Protein AF-A0A7V0N1Q0-F1 (afdb_monomer)

Secondary structure (DSSP, 8-state):
-HHHHHHTT--EEE--SSTT--HHHHHHHTT--EEE-S--S-SS--HHHHHHHHHHHHHHHHHH-

Nearest PDB structures (foldseek):
  2nly-assembly1_A  TM=8.408E-01  e=5.334E-03  Halalkalibacterium halodurans
  2qv5-assembly2_B  TM=8.705E-01  e=7.543E-03  Agrobacterium fabrum str. C58
  5gtj-assembly2_C  TM=4.041E-01  e=2.374E+00  Homo sapiens
  6e3b-assembly20_T  TM=4.257E-01  e=2.923E+00  Saccharomyces cerevisiae
  1yn9-assembly1_A  TM=3.369E-01  e=2.215E+00  Autographa californica nucleopolyhedrovirus

Sequence (65 aa):
VLEVLKEKGMFFVDSRTSSSSVAYSLAEKIGLRSTFNCVFLDNKKEKNYIENHFNKLISIALQRG

Solvent-accessible surface area (backbone atoms only — not comparable to full-atom values): 3997 Å² total; per-residue (Å²): 110,70,64,62,35,44,79,68,73,45,71,48,77,32,72,57,90,44,93,80,61,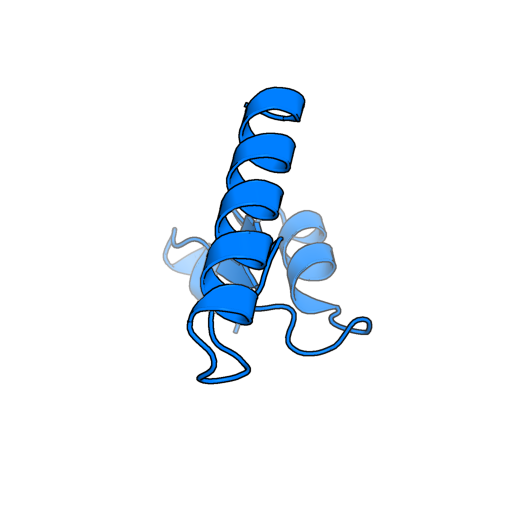57,62,52,65,50,31,54,74,72,70,31,56,65,48,66,59,88,66,79,51,62,94,53,88,50,66,70,57,27,53,53,35,47,53,51,46,52,54,52,44,71,74,73,103

Structure (mmCIF, N/CA/C/O backbone):
data_AF-A0A7V0N1Q0-F1
#
_entry.id   AF-A0A7V0N1Q0-F1
#
loop_
_atom_site.group_PDB
_atom_site.id
_atom_site.type_symbol
_atom_site.label_atom_id
_atom_site.label_alt_id
_atom_site.label_comp_id
_atom_site.label_asym_id
_atom_site.label_entity_id
_atom_site.label_seq_id
_atom_site.pdbx_PDB_ins_code
_atom_site.Cartn_x
_atom_site.Cartn_y
_atom_site.Cartn_z
_atom_site.occupancy
_atom_site.B_iso_or_equiv
_atom_site.auth_seq_id
_atom_site.auth_comp_id
_atom_site.auth_asym_id
_atom_site.auth_atom_id
_atom_site.pdbx_PDB_model_num
ATOM 1 N N . VAL A 1 1 ? -12.729 -11.043 9.019 1.00 91.38 1 VAL A N 1
ATOM 2 C CA . VAL A 1 1 ? -11.241 -10.997 8.936 1.00 91.38 1 VAL A CA 1
ATOM 3 C C . VAL A 1 1 ? -10.670 -9.794 9.678 1.00 91.38 1 VAL A C 1
ATOM 5 O O . VAL A 1 1 ? -9.901 -10.011 10.601 1.00 91.38 1 VAL A O 1
ATOM 8 N N . LEU A 1 2 ? -11.045 -8.553 9.334 1.00 96.88 2 LEU A N 1
ATOM 9 C CA . LEU A 1 2 ? -10.503 -7.349 9.992 1.00 96.88 2 LEU A CA 1
ATOM 10 C C . LEU A 1 2 ? -10.792 -7.295 11.503 1.00 96.88 2 LEU A C 1
ATOM 12 O O . LEU A 1 2 ? -9.912 -6.946 12.280 1.00 96.88 2 LEU A O 1
ATOM 16 N N . GLU A 1 3 ? -11.985 -7.712 11.929 1.00 96.88 3 GLU A N 1
ATOM 17 C CA . GLU A 1 3 ? -12.347 -7.795 13.353 1.00 96.88 3 GLU A CA 1
ATOM 18 C C . GLU A 1 3 ? -11.440 -8.763 14.121 1.00 96.88 3 GLU A C 1
ATOM 20 O O . GLU A 1 3 ? -10.884 -8.389 15.145 1.00 96.88 3 GLU A O 1
ATOM 25 N N . VAL A 1 4 ? -11.166 -9.944 13.558 1.00 97.81 4 VAL A N 1
ATOM 26 C CA . VAL A 1 4 ? -10.240 -10.927 14.150 1.00 97.81 4 VAL A CA 1
ATOM 27 C C . VAL A 1 4 ? -8.828 -10.350 14.295 1.00 97.81 4 VAL A C 1
ATOM 29 O O . VAL A 1 4 ? -8.162 -10.586 15.298 1.00 97.81 4 VAL A O 1
ATOM 32 N N . LEU A 1 5 ? -8.351 -9.577 13.311 1.00 97.56 5 LEU A N 1
ATOM 33 C CA . LEU A 1 5 ? -7.055 -8.895 13.417 1.00 97.56 5 LEU A CA 1
ATOM 34 C C . LEU A 1 5 ? -7.064 -7.856 14.544 1.00 97.56 5 LEU A C 1
ATOM 36 O O . LEU A 1 5 ? -6.096 -7.773 15.299 1.00 97.56 5 LEU A O 1
ATOM 40 N N . LYS A 1 6 ? -8.161 -7.101 14.682 1.00 96.69 6 LYS A N 1
ATOM 41 C CA . LYS A 1 6 ? -8.335 -6.101 15.740 1.00 96.69 6 LYS A CA 1
ATOM 42 C C . LYS A 1 6 ? -8.358 -6.740 17.127 1.00 96.69 6 LYS A C 1
ATOM 44 O O . LYS A 1 6 ? -7.618 -6.297 17.998 1.00 96.69 6 LYS A O 1
ATOM 49 N N . GLU A 1 7 ? -9.146 -7.795 17.313 1.00 97.62 7 GLU A N 1
ATOM 50 C CA . GLU A 1 7 ? -9.226 -8.560 18.567 1.00 97.62 7 GLU A CA 1
ATOM 51 C C . GLU A 1 7 ? -7.863 -9.125 18.980 1.00 97.62 7 GLU A C 1
ATOM 53 O O . GLU A 1 7 ? -7.528 -9.152 20.161 1.00 97.62 7 GLU A O 1
ATOM 58 N N . LYS A 1 8 ? -7.040 -9.517 18.002 1.00 97.88 8 LYS A N 1
ATOM 59 C CA . LYS A 1 8 ? -5.680 -10.024 18.225 1.00 97.88 8 LYS A CA 1
ATOM 60 C C . LYS A 1 8 ? -4.612 -8.931 18.371 1.00 97.88 8 LYS A C 1
ATOM 62 O O . LYS A 1 8 ? -3.433 -9.260 18.470 1.00 97.88 8 LYS A O 1
ATOM 67 N N . GLY A 1 9 ? -4.979 -7.646 18.344 1.00 96.62 9 GLY A N 1
AT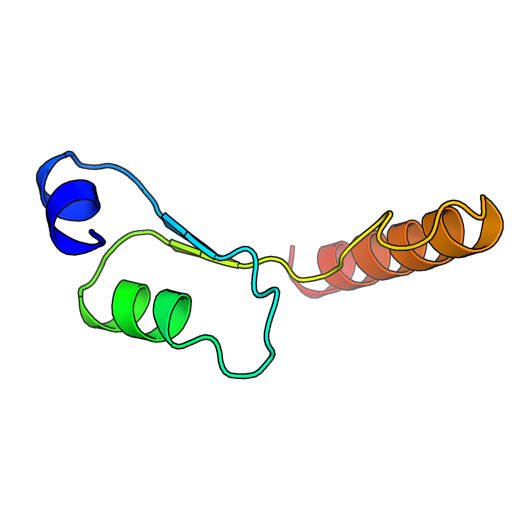OM 68 C CA . GLY A 1 9 ? -4.029 -6.526 18.427 1.00 96.62 9 GLY A CA 1
ATOM 69 C 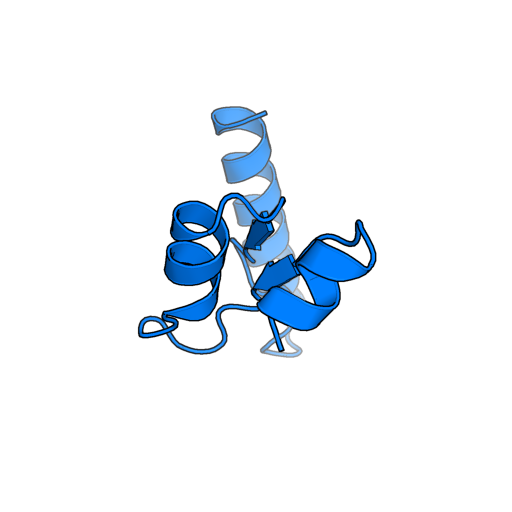C . GLY A 1 9 ? -3.092 -6.389 17.216 1.00 96.62 9 GLY A C 1
ATOM 70 O O . GLY A 1 9 ? -2.069 -5.699 17.289 1.00 96.62 9 GLY A O 1
ATOM 71 N N . MET A 1 10 ? -3.426 -7.040 16.101 1.00 98.25 10 MET A N 1
ATOM 72 C CA . MET A 1 10 ? -2.647 -7.027 14.863 1.00 98.25 10 MET A CA 1
ATOM 73 C C . MET A 1 10 ? -2.931 -5.765 14.033 1.00 98.25 10 MET A C 1
ATOM 75 O O . MET A 1 10 ? -3.746 -4.916 14.397 1.00 98.25 10 MET A O 1
ATOM 79 N N . PHE A 1 11 ? -2.235 -5.628 12.906 1.00 97.75 11 PHE A N 1
ATOM 80 C CA . PHE A 1 11 ? -2.469 -4.585 11.908 1.00 97.75 11 PHE A CA 1
ATOM 81 C C . PHE A 1 11 ? -2.870 -5.204 10.568 1.00 97.75 11 PHE A C 1
ATOM 83 O O . PHE A 1 11 ? -2.669 -6.396 10.330 1.00 97.75 11 PHE A O 1
ATOM 90 N N . PHE A 1 12 ? -3.436 -4.383 9.687 1.00 97.94 12 PHE A N 1
ATOM 91 C CA . PHE A 1 12 ? -3.840 -4.790 8.347 1.00 97.94 12 PHE A CA 1
ATOM 92 C C . PHE A 1 12 ? -3.025 -4.071 7.268 1.00 97.94 12 PHE A C 1
ATOM 94 O O . PHE A 1 12 ? -2.853 -2.855 7.313 1.00 97.94 12 PHE A O 1
ATOM 101 N N . VAL A 1 13 ? -2.543 -4.819 6.277 1.00 97.19 13 VAL A N 1
ATOM 102 C CA . VAL A 1 13 ? -1.873 -4.268 5.093 1.00 97.19 13 VAL A CA 1
ATOM 103 C C . VAL A 1 13 ? -2.720 -4.591 3.871 1.00 97.19 13 VAL A C 1
ATOM 105 O O . VAL A 1 13 ? -2.839 -5.752 3.484 1.00 97.19 13 VAL A O 1
ATOM 108 N N . ASP A 1 14 ? -3.314 -3.566 3.266 1.00 97.00 14 ASP A N 1
ATOM 109 C CA . ASP A 1 14 ? -4.092 -3.714 2.039 1.00 97.00 14 ASP A CA 1
ATOM 110 C C . ASP A 1 14 ? -3.158 -3.719 0.823 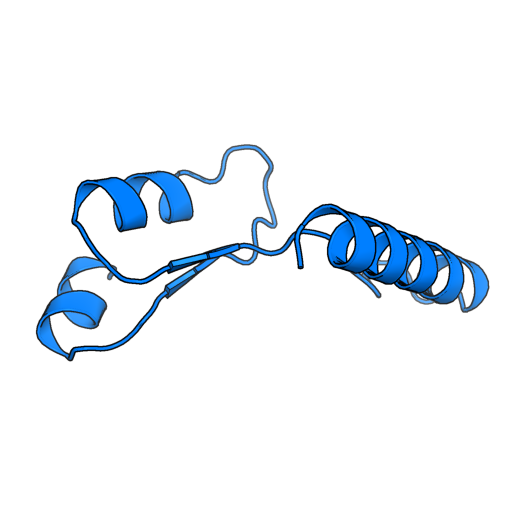1.00 97.00 14 ASP A C 1
ATOM 112 O O . ASP A 1 14 ? -2.511 -2.718 0.511 1.00 97.00 14 ASP A O 1
ATOM 116 N N . SER A 1 15 ? -3.095 -4.838 0.102 1.00 94.38 15 SER A N 1
ATOM 117 C CA . SER A 1 15 ? -2.298 -4.930 -1.125 1.00 94.38 15 SER A CA 1
ATOM 118 C C . SER A 1 15 ? -2.859 -4.089 -2.278 1.00 94.38 15 SER A C 1
ATOM 120 O O . SER A 1 15 ? -2.119 -3.839 -3.220 1.00 94.38 15 SER A O 1
ATOM 122 N N . ARG A 1 16 ? -4.126 -3.641 -2.220 1.00 92.94 16 ARG A N 1
ATOM 123 C CA . ARG A 1 16 ? -4.822 -2.831 -3.242 1.00 92.94 16 ARG A CA 1
ATOM 124 C C . ARG A 1 16 ? -4.616 -3.315 -4.684 1.00 92.94 16 ARG A C 1
ATOM 126 O O . ARG A 1 16 ? -4.411 -2.517 -5.595 1.00 92.94 16 ARG A O 1
ATOM 133 N N . THR A 1 17 ? -4.730 -4.623 -4.918 1.00 92.25 17 THR A N 1
ATOM 134 C CA . THR A 1 17 ? -4.680 -5.215 -6.274 1.00 92.25 17 THR A CA 1
ATOM 135 C C . THR A 1 17 ? -5.835 -4.770 -7.177 1.00 92.25 17 THR A C 1
ATOM 137 O O . THR A 1 17 ? -5.732 -4.877 -8.395 1.00 92.25 17 THR A O 1
ATOM 140 N N . SER A 1 18 ? -6.905 -4.220 -6.593 1.00 90.94 18 SER A N 1
ATOM 141 C CA . SER A 1 18 ? -7.958 -3.483 -7.291 1.00 90.94 18 SER A CA 1
ATOM 142 C C . SER A 1 18 ? -8.075 -2.061 -6.742 1.00 90.94 18 SER A C 1
ATOM 144 O O . SER A 1 18 ? -8.020 -1.838 -5.527 1.00 90.94 18 SER A O 1
ATOM 146 N N . SER A 1 19 ? -8.337 -1.099 -7.631 1.00 87.75 19 SER A N 1
ATOM 147 C CA . SER A 1 19 ? -8.676 0.279 -7.256 1.00 87.75 19 SER A CA 1
ATOM 148 C C . SER A 1 19 ? -9.959 0.364 -6.422 1.00 87.75 19 SER A C 1
ATOM 150 O O . SER A 1 19 ? -10.105 1.300 -5.638 1.00 87.75 19 SER A O 1
ATOM 152 N N . SER A 1 20 ? -10.842 -0.635 -6.535 1.00 92.44 20 SER A N 1
ATOM 153 C CA . SER A 1 20 ? -12.106 -0.745 -5.803 1.00 92.44 20 SER A CA 1
ATOM 154 C C . SER A 1 20 ? -11.982 -1.405 -4.422 1.00 92.44 20 SER A C 1
ATOM 156 O O . SER A 1 20 ? -13.009 -1.741 -3.832 1.00 92.44 20 SER A O 1
ATOM 158 N N . SER A 1 21 ? -10.766 -1.651 -3.909 1.00 93.31 21 SER A N 1
ATOM 159 C CA . SER A 1 21 ? -10.601 -2.233 -2.569 1.00 93.31 21 SER A CA 1
ATOM 160 C C . SER A 1 21 ? -11.294 -1.371 -1.510 1.00 93.31 21 SER A C 1
ATOM 162 O O . SER A 1 21 ? -11.022 -0.177 -1.382 1.00 93.31 21 SER A O 1
ATOM 164 N N . VAL A 1 22 ? -12.167 -2.003 -0.724 1.00 95.44 22 VAL A N 1
ATOM 165 C CA . VAL A 1 22 ? -12.837 -1.400 0.440 1.00 95.44 22 VAL A CA 1
ATOM 166 C C . VAL A 1 22 ? -12.148 -1.760 1.760 1.00 95.44 22 VAL A C 1
ATOM 168 O O . VAL A 1 22 ? -12.578 -1.315 2.820 1.00 95.44 22 VAL A O 1
ATOM 171 N N . ALA A 1 23 ? -11.101 -2.592 1.722 1.00 96.25 23 ALA A N 1
ATOM 172 C CA . ALA A 1 23 ? -10.538 -3.195 2.925 1.00 96.25 23 ALA A CA 1
ATOM 173 C C . ALA A 1 23 ? -9.794 -2.171 3.793 1.00 96.25 23 ALA A C 1
ATOM 175 O O . ALA A 1 23 ? -10.037 -2.121 4.997 1.00 96.25 23 ALA A O 1
ATOM 176 N N . TYR A 1 24 ? -8.957 -1.316 3.193 1.00 97.31 24 TYR A N 1
ATOM 177 C CA . TYR A 1 24 ? -8.292 -0.226 3.913 1.00 97.31 24 TYR A CA 1
ATOM 178 C C . TYR A 1 24 ? -9.292 0.737 4.576 1.00 97.31 24 TYR A C 1
ATOM 180 O O . TYR A 1 24 ? -9.216 0.973 5.779 1.00 97.31 24 TYR A O 1
ATOM 188 N N . SER A 1 25 ? -10.289 1.225 3.830 1.00 96.81 25 SER A N 1
ATOM 189 C CA . SER A 1 25 ? -11.267 2.181 4.369 1.00 96.81 25 SER A CA 1
ATOM 190 C C . SER A 1 25 ? -12.147 1.570 5.462 1.00 96.81 25 SER A C 1
ATOM 192 O O . SER A 1 25 ? -12.514 2.252 6.418 1.00 96.81 25 SER A O 1
ATOM 194 N N . LEU A 1 26 ? -12.472 0.278 5.366 1.00 97.50 26 LEU A N 1
ATOM 195 C CA . LEU A 1 26 ? -13.163 -0.436 6.436 1.00 97.50 26 LEU A CA 1
ATOM 196 C C . LEU A 1 26 ? -12.267 -0.621 7.670 1.00 97.50 26 LEU A C 1
ATOM 198 O O . LEU A 1 26 ? -12.752 -0.446 8.785 1.00 97.50 26 LEU A O 1
ATOM 202 N N . ALA A 1 27 ? -10.978 -0.930 7.488 1.00 97.88 27 ALA A N 1
ATOM 203 C CA . ALA A 1 27 ? -10.020 -1.057 8.586 1.00 97.88 27 ALA A CA 1
ATOM 204 C C . ALA A 1 27 ? -9.872 0.263 9.363 1.00 97.88 27 ALA A C 1
ATOM 206 O O . ALA A 1 27 ? -9.938 0.252 10.592 1.00 97.88 27 ALA A O 1
ATOM 207 N N . GLU A 1 28 ? -9.782 1.398 8.663 1.00 97.50 28 GLU A N 1
ATOM 208 C CA . GLU A 1 28 ? -9.788 2.730 9.283 1.00 97.50 28 GLU A CA 1
ATOM 209 C C . GLU A 1 28 ? -11.079 2.992 10.072 1.00 97.50 28 GLU A C 1
ATOM 211 O O . GLU A 1 28 ? -11.018 3.380 11.239 1.00 97.50 28 GLU A O 1
ATOM 216 N N . LYS A 1 29 ? -12.252 2.712 9.482 1.00 97.81 29 LYS A N 1
ATOM 217 C CA . LYS A 1 29 ? -13.560 2.930 10.131 1.00 97.81 29 LYS A CA 1
ATOM 218 C C . LYS A 1 29 ? -13.722 2.168 11.442 1.00 97.81 29 LYS A C 1
ATOM 220 O O . LYS A 1 29 ? -14.331 2.687 12.372 1.00 97.81 29 LYS A O 1
ATOM 225 N N . ILE A 1 30 ? -13.194 0.947 11.526 1.00 97.38 30 ILE A N 1
ATOM 226 C CA . ILE A 1 30 ? -13.263 0.145 12.755 1.00 97.38 30 ILE A CA 1
ATOM 227 C C . ILE A 1 30 ? -12.110 0.443 13.724 1.00 97.38 30 ILE A C 1
ATOM 229 O O . ILE A 1 30 ? -12.001 -0.233 14.746 1.00 97.38 30 ILE A O 1
ATOM 233 N N . GLY A 1 31 ? -11.236 1.412 13.435 1.00 97.06 31 GLY A N 1
ATOM 234 C CA . GLY A 1 31 ? -10.084 1.752 14.274 1.00 97.06 31 GLY A CA 1
ATOM 235 C C . GLY A 1 31 ? -8.993 0.675 14.301 1.00 97.06 31 GLY A C 1
ATOM 236 O O . GLY A 1 31 ? -8.281 0.545 15.295 1.00 97.06 31 GLY A O 1
ATOM 237 N N . LEU A 1 32 ? -8.878 -0.137 13.247 1.00 98.25 32 LEU A N 1
ATOM 238 C CA . LEU A 1 32 ? -7.794 -1.103 13.082 1.00 98.25 32 LEU A CA 1
ATOM 239 C C . LEU A 1 32 ? -6.579 -0.405 12.459 1.00 98.25 32 LEU A C 1
ATOM 241 O O . LEU A 1 32 ? -6.678 0.168 11.370 1.00 98.25 32 LEU A O 1
ATOM 245 N N . ARG A 1 33 ? -5.414 -0.505 13.118 1.00 98.00 33 ARG A N 1
ATOM 246 C CA . ARG A 1 33 ? -4.139 -0.023 12.559 1.00 98.00 33 ARG A CA 1
ATOM 247 C C . ARG A 1 33 ? -3.937 -0.633 11.180 1.00 98.00 33 ARG A C 1
ATOM 249 O O . ARG A 1 33 ? -3.904 -1.858 11.041 1.00 98.00 33 ARG A O 1
ATOM 256 N N . SER A 1 34 ? -3.821 0.215 10.170 1.00 97.88 34 SER A N 1
ATOM 257 C CA . SER A 1 34 ? -3.777 -0.242 8.792 1.00 97.88 34 SER A CA 1
ATOM 258 C C . SER A 1 34 ? -2.944 0.661 7.895 1.00 97.88 34 SER A C 1
ATOM 260 O O . SER A 1 34 ? -2.671 1.814 8.216 1.00 97.88 34 SER A O 1
ATOM 262 N N . THR A 1 35 ? -2.497 0.094 6.780 1.00 96.19 35 THR A N 1
ATOM 263 C CA . THR A 1 35 ? -1.801 0.790 5.696 1.00 96.19 35 THR A CA 1
ATOM 264 C C . THR A 1 35 ? -2.132 0.110 4.369 1.00 96.19 35 THR A C 1
ATOM 266 O O . THR A 1 35 ? -2.804 -0.926 4.345 1.00 96.19 35 THR A O 1
ATOM 269 N N . PHE A 1 36 ? -1.676 0.678 3.257 1.00 95.88 36 PHE A N 1
ATOM 270 C CA . PHE A 1 36 ? -1.953 0.160 1.926 1.00 95.88 36 PHE A CA 1
ATOM 271 C C . PHE A 1 36 ? -0.757 0.272 0.978 1.00 95.88 36 PHE A C 1
ATOM 273 O O . PHE A 1 36 ? 0.114 1.128 1.133 1.00 95.88 36 PHE A O 1
ATOM 280 N N . ASN A 1 37 ? -0.743 -0.579 -0.048 1.00 95.69 37 ASN A N 1
ATOM 281 C CA . ASN A 1 37 ? 0.245 -0.538 -1.119 1.00 95.69 37 ASN A CA 1
ATOM 282 C C . ASN A 1 37 ? 0.076 0.729 -1.977 1.00 95.69 37 ASN A C 1
ATOM 284 O O . ASN A 1 37 ? -0.986 0.975 -2.553 1.00 95.69 37 ASN A O 1
ATOM 288 N N . CYS A 1 38 ? 1.138 1.528 -2.078 1.00 94.25 38 CYS A N 1
ATOM 289 C CA . CYS A 1 38 ? 1.179 2.740 -2.893 1.00 94.25 38 CYS A CA 1
ATOM 290 C C . CYS A 1 38 ? 1.746 2.520 -4.309 1.00 94.25 38 CYS A C 1
ATOM 292 O O . CYS A 1 38 ? 1.380 3.264 -5.224 1.00 94.25 38 CYS A O 1
ATOM 294 N N . VAL A 1 39 ? 2.625 1.528 -4.500 1.00 95.38 39 VAL A N 1
ATOM 295 C CA . VAL A 1 39 ? 3.267 1.176 -5.776 1.00 95.38 39 VAL A CA 1
ATOM 296 C C . VAL A 1 39 ? 3.544 -0.335 -5.835 1.00 95.38 39 VAL A C 1
ATOM 298 O O . VAL A 1 39 ? 4.247 -0.878 -4.986 1.00 95.38 39 VAL A O 1
ATOM 301 N N . PHE A 1 40 ? 3.061 -1.008 -6.883 1.00 95.75 40 PHE A N 1
ATOM 302 C CA . PHE A 1 40 ? 3.502 -2.363 -7.242 1.00 95.75 40 PHE A CA 1
ATOM 303 C C . PHE A 1 40 ? 4.848 -2.293 -7.949 1.00 95.75 40 PHE A C 1
ATOM 305 O O . PHE A 1 40 ? 4.945 -1.577 -8.936 1.00 95.75 40 PHE A O 1
ATOM 312 N N . LEU A 1 41 ? 5.869 -3.009 -7.484 1.00 96.25 41 LEU A N 1
ATOM 313 C CA . LEU A 1 41 ? 7.221 -2.879 -8.040 1.00 96.25 41 LEU A CA 1
ATOM 314 C C . LEU A 1 41 ? 7.464 -3.781 -9.257 1.00 96.25 41 LEU A C 1
ATOM 316 O O . LEU A 1 41 ? 8.198 -3.394 -10.155 1.00 96.25 41 LEU A O 1
ATOM 320 N N . ASP A 1 42 ? 6.840 -4.954 -9.306 1.00 95.50 42 ASP A N 1
ATOM 321 C CA . ASP A 1 42 ? 7.282 -6.090 -10.125 1.00 95.50 42 ASP A CA 1
ATOM 322 C C . ASP A 1 42 ? 6.138 -6.825 -10.837 1.00 95.50 42 ASP A C 1
ATOM 324 O O . ASP A 1 42 ? 6.289 -7.958 -11.294 1.00 95.50 42 ASP A O 1
ATOM 328 N N . ASN A 1 43 ? 4.986 -6.174 -11.012 1.00 94.12 43 ASN A N 1
ATOM 329 C CA . ASN A 1 43 ? 3.886 -6.747 -11.796 1.00 94.12 43 ASN A CA 1
ATOM 330 C C . ASN A 1 43 ? 4.231 -6.913 -13.290 1.00 94.12 43 ASN A C 1
ATOM 332 O O . ASN A 1 43 ? 3.455 -7.518 -14.030 1.00 94.12 43 ASN A O 1
ATOM 336 N N . LYS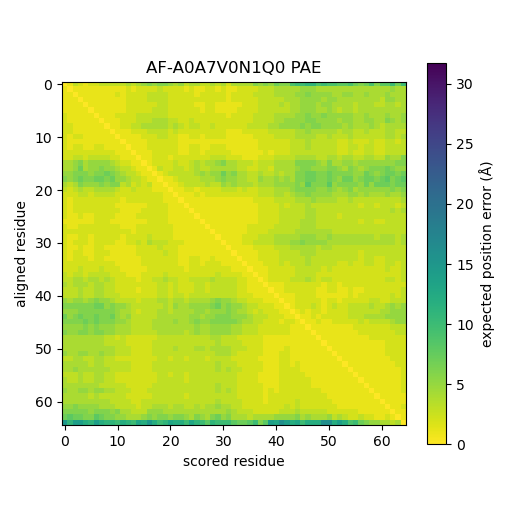 A 1 44 ? 5.386 -6.402 -13.729 1.00 96.44 44 LYS A N 1
ATOM 337 C CA . LYS A 1 44 ? 6.060 -6.817 -14.957 1.00 96.44 44 LYS A CA 1
ATOM 338 C C . LYS A 1 44 ? 7.549 -7.065 -14.677 1.00 96.44 44 LYS A C 1
ATOM 340 O O . LYS A 1 44 ? 8.125 -6.432 -13.794 1.00 96.44 44 LYS A O 1
ATOM 345 N N . LYS A 1 45 ? 8.161 -8.011 -15.400 1.00 96.19 45 LYS A N 1
ATOM 346 C CA . LYS A 1 45 ? 9.516 -8.530 -15.112 1.00 96.19 45 LYS A CA 1
ATOM 347 C C . LYS A 1 45 ? 10.652 -7.712 -15.740 1.00 96.19 45 LYS A C 1
ATOM 349 O O . LYS A 1 45 ? 11.820 -8.043 -15.556 1.00 96.19 45 LYS A O 1
ATOM 354 N N . GLU A 1 46 ? 10.343 -6.678 -16.511 1.00 98.44 46 GLU A N 1
ATOM 355 C CA . GLU A 1 46 ? 11.331 -5.853 -17.194 1.00 98.44 46 GLU A CA 1
ATOM 356 C C . GLU A 1 46 ? 12.079 -4.971 -16.189 1.00 98.44 46 GLU A C 1
ATOM 358 O O . GLU A 1 46 ? 11.477 -4.200 -15.443 1.00 98.44 46 GLU A O 1
ATOM 363 N N . LYS A 1 47 ? 13.414 -5.021 -16.214 1.00 97.56 47 LYS A N 1
ATOM 364 C CA . LYS A 1 47 ? 14.277 -4.247 -15.308 1.00 97.56 47 LYS A CA 1
ATOM 365 C C . LYS A 1 47 ? 13.915 -2.755 -15.273 1.00 97.56 47 LYS A C 1
ATOM 367 O O . LYS A 1 47 ? 13.704 -2.208 -14.197 1.00 97.56 47 LYS A O 1
ATOM 372 N N . ASN A 1 48 ? 13.750 -2.129 -16.440 1.00 97.94 48 ASN A N 1
ATOM 373 C CA . ASN A 1 48 ? 13.402 -0.706 -16.538 1.00 97.94 48 ASN A CA 1
ATOM 374 C C . ASN A 1 48 ? 12.031 -0.393 -15.918 1.00 97.94 48 ASN A C 1
ATOM 376 O O . ASN A 1 48 ? 11.817 0.697 -15.394 1.00 97.94 48 ASN A O 1
ATOM 380 N N . TYR A 1 49 ? 11.086 -1.334 -15.984 1.00 97.94 49 TYR A N 1
ATOM 381 C CA . TYR A 1 49 ? 9.773 -1.170 -15.368 1.00 97.94 49 TYR A CA 1
ATOM 382 C C . TYR A 1 49 ? 9.896 -1.132 -13.840 1.00 97.94 49 TYR A C 1
ATOM 384 O O . TYR A 1 49 ? 9.398 -0.200 -13.205 1.00 97.94 49 TYR A O 1
ATOM 392 N N . ILE A 1 50 ? 10.640 -2.088 -13.277 1.00 98.31 50 ILE A N 1
ATOM 393 C CA . ILE A 1 50 ? 10.908 -2.176 -11.838 1.00 98.31 50 ILE A CA 1
ATOM 394 C C . ILE A 1 50 ? 11.656 -0.929 -11.349 1.00 98.31 50 ILE A C 1
ATOM 396 O O . ILE A 1 50 ? 11.243 -0.319 -10.366 1.00 98.31 50 ILE A O 1
ATOM 400 N N . GLU A 1 51 ? 12.706 -0.496 -12.055 1.00 98.31 51 GLU A N 1
ATOM 401 C CA . GLU A 1 51 ? 13.490 0.699 -11.701 1.00 98.31 51 GLU A CA 1
ATOM 402 C C . GLU A 1 51 ? 12.631 1.972 -11.669 1.00 98.31 51 GLU A C 1
ATOM 404 O O . GLU A 1 51 ? 12.680 2.741 -10.706 1.00 98.31 51 GLU A O 1
ATOM 409 N N . ASN A 1 52 ? 11.775 2.176 -12.674 1.00 98.19 52 ASN A N 1
ATOM 410 C CA . ASN A 1 52 ? 10.868 3.325 -12.715 1.00 98.19 52 ASN A CA 1
ATOM 411 C C . ASN A 1 52 ? 9.860 3.312 -11.557 1.00 98.19 52 ASN A C 1
ATOM 413 O O . ASN A 1 52 ? 9.560 4.353 -10.968 1.00 98.19 52 ASN A O 1
ATOM 417 N N . HIS A 1 53 ? 9.345 2.135 -11.207 1.00 97.94 53 HIS A N 1
ATOM 418 C CA . HIS A 1 53 ? 8.422 1.977 -10.088 1.00 97.94 53 HIS A CA 1
ATOM 419 C C . HIS A 1 53 ? 9.119 2.184 -8.738 1.00 97.94 53 HIS A C 1
ATOM 421 O O . HIS A 1 53 ? 8.534 2.776 -7.830 1.00 97.94 53 HIS A O 1
ATOM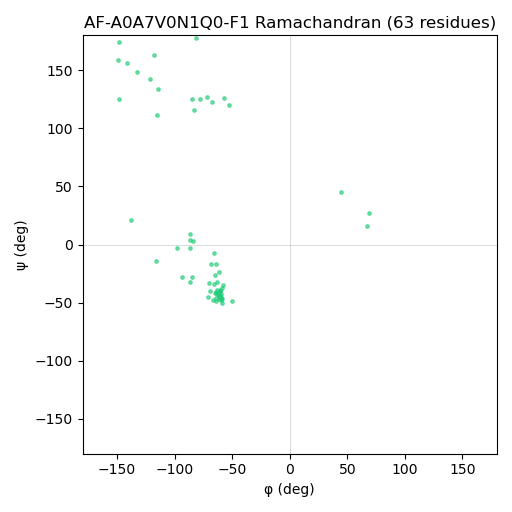 427 N N . PHE A 1 54 ? 10.390 1.803 -8.632 1.00 98.00 54 PHE A N 1
ATOM 428 C CA . PHE A 1 54 ? 11.219 2.090 -7.467 1.00 98.00 54 PHE A CA 1
ATOM 429 C C . PHE A 1 54 ? 11.439 3.600 -7.286 1.00 98.00 54 PHE A C 1
ATOM 431 O O . PHE A 1 54 ? 11.221 4.133 -6.200 1.00 98.00 54 PHE A O 1
ATOM 438 N N . ASN A 1 55 ? 11.763 4.321 -8.364 1.00 98.19 55 ASN A N 1
ATOM 439 C CA . ASN A 1 55 ? 11.889 5.783 -8.338 1.00 98.19 55 ASN A CA 1
ATOM 440 C C . ASN A 1 55 ? 10.572 6.469 -7.943 1.00 98.19 55 ASN A C 1
ATOM 442 O O . ASN A 1 55 ? 10.566 7.415 -7.152 1.00 98.19 55 ASN A O 1
ATOM 446 N N . LYS A 1 56 ? 9.435 5.960 -8.435 1.00 97.62 56 LYS A N 1
ATOM 447 C CA . LYS A 1 56 ? 8.106 6.430 -8.023 1.00 97.62 56 LYS A CA 1
ATOM 448 C C . LYS A 1 56 ? 7.867 6.218 -6.526 1.00 97.62 56 LYS A C 1
ATOM 450 O O . LYS A 1 56 ? 7.363 7.122 -5.863 1.00 97.62 56 LYS A O 1
ATOM 455 N N . LEU A 1 57 ? 8.229 5.050 -5.993 1.00 97.25 57 LEU A N 1
ATOM 456 C CA . LEU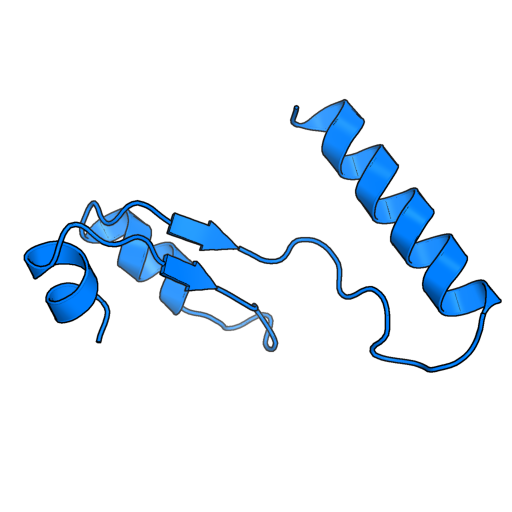 A 1 57 ? 8.122 4.756 -4.564 1.00 97.25 57 L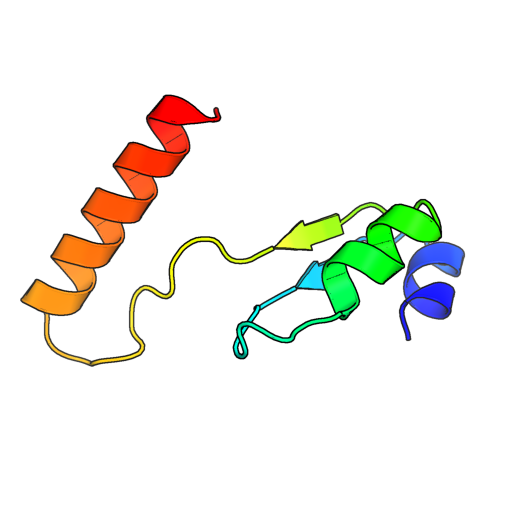EU A CA 1
ATOM 457 C C . LEU A 1 57 ? 8.964 5.732 -3.728 1.00 97.25 57 LEU A C 1
ATOM 459 O O . LEU A 1 57 ? 8.444 6.294 -2.766 1.00 97.25 5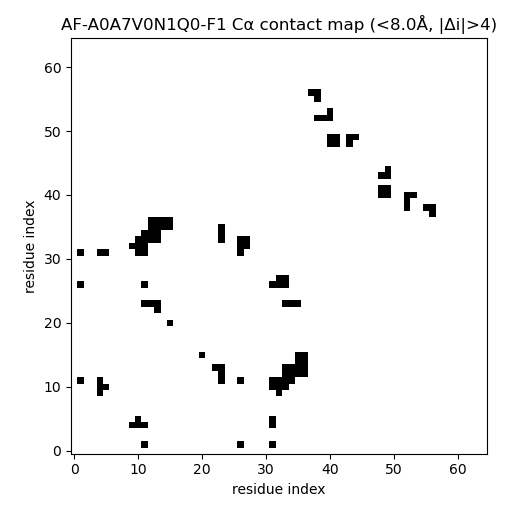7 LEU A O 1
ATOM 463 N N . ILE A 1 58 ? 10.215 5.988 -4.127 1.00 97.69 58 ILE A N 1
ATOM 464 C CA . ILE A 1 58 ? 11.101 6.960 -3.462 1.00 97.69 58 ILE A CA 1
ATOM 465 C C . ILE A 1 58 ? 10.472 8.357 -3.465 1.00 97.69 58 ILE A C 1
ATOM 467 O O . ILE A 1 58 ? 10.415 9.005 -2.424 1.00 97.69 58 ILE A O 1
ATOM 471 N N . SER A 1 59 ? 9.950 8.815 -4.606 1.00 97.94 59 SER A N 1
ATOM 472 C CA . SER A 1 59 ? 9.295 10.125 -4.702 1.00 97.94 59 SER A CA 1
ATOM 473 C C . SER A 1 59 ? 8.089 10.245 -3.764 1.00 97.94 59 SER A C 1
ATOM 475 O O . SER A 1 59 ? 7.944 11.260 -3.086 1.00 97.94 59 SER A O 1
ATOM 477 N N . ILE A 1 60 ? 7.255 9.205 -3.674 1.00 96.62 60 ILE A N 1
ATOM 478 C CA . ILE A 1 60 ? 6.112 9.175 -2.749 1.00 96.62 60 ILE A CA 1
ATOM 479 C C . ILE A 1 60 ? 6.589 9.202 -1.293 1.00 96.62 60 ILE A C 1
ATOM 481 O O . ILE A 1 60 ? 5.999 9.912 -0.481 1.00 96.62 60 ILE A O 1
ATOM 485 N N . ALA A 1 61 ? 7.644 8.452 -0.964 1.00 95.88 61 ALA A N 1
ATOM 486 C CA . ALA A 1 61 ? 8.215 8.425 0.378 1.00 95.88 61 ALA A CA 1
ATOM 487 C C . ALA A 1 61 ? 8.769 9.798 0.786 1.00 95.88 61 ALA A C 1
ATOM 489 O O . ALA A 1 61 ? 8.476 10.256 1.879 1.00 95.88 61 ALA A O 1
ATOM 490 N N . LEU A 1 62 ? 9.472 10.500 -0.108 1.00 97.62 62 LEU A N 1
ATOM 491 C CA . LEU A 1 62 ? 9.974 11.856 0.151 1.00 97.62 62 LEU A CA 1
ATOM 492 C C . LEU A 1 62 ? 8.861 12.901 0.337 1.00 97.62 62 LEU A C 1
ATOM 494 O O . LEU A 1 62 ? 9.083 13.917 0.982 1.00 97.62 62 LEU A O 1
ATOM 498 N N . GLN A 1 63 ? 7.680 12.685 -0.248 1.00 96.62 63 GLN A N 1
ATOM 499 C CA . GLN A 1 63 ? 6.541 13.603 -0.119 1.00 96.62 63 GLN A CA 1
ATOM 500 C C . GLN A 1 63 ? 5.696 13.364 1.135 1.00 96.62 63 GLN A C 1
ATOM 502 O O . GLN A 1 63 ? 5.000 14.275 1.577 1.00 96.62 63 GLN A O 1
ATOM 507 N N . ARG A 1 64 ? 5.663 12.125 1.639 1.00 93.81 64 ARG A N 1
ATOM 508 C CA . ARG A 1 64 ? 4.736 11.692 2.700 1.00 93.81 64 ARG A CA 1
ATOM 509 C C . ARG A 1 64 ? 5.427 11.265 3.997 1.00 93.81 64 ARG A C 1
ATOM 511 O O . ARG A 1 64 ? 4.718 11.043 4.976 1.00 93.81 64 ARG A O 1
ATOM 518 N N . GLY A 1 65 ? 6.740 11.048 3.956 1.00 78.88 65 GLY A N 1
ATOM 519 C CA . GLY A 1 65 ? 7.574 10.615 5.077 1.00 78.88 65 GLY A CA 1
ATOM 520 C C . GLY A 1 65 ? 8.155 11.763 5.880 1.00 78.88 65 GLY A C 1
ATOM 521 O O . GLY A 1 65 ? 8.118 12.914 5.395 1.00 78.88 65 GLY A O 1
#

Organism: Aerophobetes bacterium (NCBI:txid2030807)

Mean predicted aligned error: 2.85 Å

Foldseek 3Di:
DLVVCVVVVHAEEAACPDPPDCPQVVCVVVVGHYDYDPFDQPPDPDPVSNVVRVVVVVVVVVVPD

pLDDT: mean 96.14, std 2.99, range [78.88, 98.44]

Radius of gyration: 14.47 Å; Cα contacts (8 Å, |Δi|>4): 57; chains: 1; bounding box: 28×25×36 Å

InterPro domains:
  IPR006837 Divergent polysaccharide deacetylase [PF04748] (1-65)
  IPR006837 Divergent polysaccharide deacetylase [PTHR30105] (1-65)
  IPR011330 Glycoside hydrolase/deacetylase, beta/alpha-barrel [SSF88713] (1-65)